Protein AF-A0A8C0MJN9-F1 (afdb_monomer_lite)

pLDDT: mean 76.82, std 21.68, range [37.12, 98.69]

Radius of gyration: 28.92 Å; chains: 1; bounding box: 82×51×71 Å

Secondary structure (DSSP, 8-state):
--------HHHHHHHHHHHTSPPPP--PPP-HHHHHHHHHHHHHHHHHHHTTS-GGGTT-HHHHHHHHHHHHHHHHHHHHHTT--SS-HHHHHHHHHHHHHHHTT---------PPPGGGS--GGGTTTS------TTGGGGSSSS---GGGS--

Structure (mmCIF, N/CA/C/O backbone):
data_AF-A0A8C0MJN9-F1
#
_entry.id   AF-A0A8C0MJN9-F1
#
loop_
_atom_site.group_PDB
_atom_site.id
_atom_site.type_symbol
_atom_site.label_atom_id
_atom_site.label_alt_id
_atom_site.label_comp_id
_atom_site.label_asym_id
_atom_site.label_entity_id
_atom_site.label_seq_id
_atom_site.pdbx_PDB_ins_code
_atom_site.Cartn_x
_atom_site.Cartn_y
_atom_site.Cartn_z
_atom_site.occupancy
_atom_site.B_iso_or_equiv
_atom_site.auth_seq_id
_atom_site.auth_comp_id
_atom_site.auth_asym_id
_atom_site.auth_atom_id
_atom_site.pdbx_PDB_model_num
ATOM 1 N N . MET A 1 1 ? 64.919 -39.492 -35.666 1.00 37.38 1 MET A N 1
ATOM 2 C CA . MET A 1 1 ? 64.747 -38.328 -34.770 1.00 37.38 1 MET A CA 1
ATOM 3 C C . MET A 1 1 ? 63.284 -37.922 -34.816 1.00 37.38 1 MET A C 1
ATOM 5 O O . MET A 1 1 ? 62.863 -37.185 -35.697 1.00 37.38 1 MET A O 1
ATOM 9 N N . GLU A 1 2 ? 62.494 -38.512 -33.925 1.00 49.84 2 GLU A N 1
ATOM 10 C CA . GLU A 1 2 ? 61.112 -38.120 -33.664 1.00 49.84 2 GLU A CA 1
ATOM 11 C C . GLU A 1 2 ? 61.082 -36.823 -32.857 1.00 49.84 2 GLU A C 1
ATOM 13 O O . GLU A 1 2 ? 61.881 -36.653 -31.942 1.00 49.84 2 GLU A O 1
ATOM 18 N N . THR A 1 3 ? 60.154 -35.924 -33.192 1.00 37.12 3 THR A N 1
ATOM 19 C CA . THR A 1 3 ? 59.272 -35.203 -32.247 1.00 37.12 3 THR A CA 1
ATOM 20 C C . THR A 1 3 ? 58.456 -34.166 -33.022 1.00 37.12 3 THR A C 1
ATOM 22 O O . THR A 1 3 ? 58.777 -32.985 -33.118 1.00 37.12 3 THR A O 1
ATOM 25 N N . ARG A 1 4 ? 57.335 -34.609 -33.601 1.00 48.91 4 ARG A N 1
ATOM 26 C CA . ARG A 1 4 ? 56.307 -33.704 -34.130 1.00 48.91 4 ARG A CA 1
ATOM 27 C C . ARG A 1 4 ? 55.485 -33.207 -32.939 1.00 48.91 4 ARG A C 1
ATOM 29 O O . ARG A 1 4 ? 54.575 -33.893 -32.481 1.00 48.91 4 ARG A O 1
ATOM 36 N N . ALA A 1 5 ? 55.808 -32.025 -32.419 1.00 54.06 5 ALA A N 1
ATOM 37 C CA . ALA A 1 5 ? 55.054 -31.363 -31.353 1.00 54.06 5 ALA A CA 1
ATOM 38 C C . ALA A 1 5 ? 53.678 -30.881 -31.862 1.00 54.06 5 ALA A C 1
ATOM 40 O O . ALA A 1 5 ? 53.431 -29.696 -32.075 1.00 54.06 5 ALA A O 1
ATOM 41 N N . ARG A 1 6 ? 52.752 -31.818 -32.091 1.00 58.34 6 ARG A N 1
ATOM 42 C CA . ARG A 1 6 ? 51.366 -31.544 -32.486 1.00 58.34 6 ARG A CA 1
ATOM 43 C C . ARG A 1 6 ? 50.487 -31.482 -31.243 1.00 58.34 6 ARG A C 1
ATOM 45 O O . ARG A 1 6 ? 49.785 -32.429 -30.916 1.00 58.34 6 ARG A O 1
ATOM 52 N N . ARG A 1 7 ? 50.533 -30.357 -30.526 1.00 60.50 7 ARG A N 1
ATOM 53 C CA . ARG A 1 7 ? 49.698 -30.146 -29.331 1.00 60.50 7 ARG A CA 1
ATOM 54 C C . ARG A 1 7 ? 49.190 -28.700 -29.226 1.00 60.50 7 ARG A C 1
ATOM 56 O O . ARG A 1 7 ? 49.463 -28.013 -28.256 1.00 60.50 7 ARG A O 1
ATOM 63 N N . ARG A 1 8 ? 48.481 -28.210 -30.254 1.00 58.69 8 ARG A N 1
ATOM 64 C CA . ARG A 1 8 ? 47.749 -26.917 -30.235 1.00 58.69 8 ARG A CA 1
ATOM 65 C C . ARG A 1 8 ? 46.350 -26.864 -30.909 1.00 58.69 8 ARG A C 1
ATOM 67 O O . ARG A 1 8 ? 45.824 -25.761 -31.004 1.00 58.69 8 ARG A O 1
ATOM 74 N N . PRO A 1 9 ? 45.685 -27.957 -31.354 1.00 53.69 9 PRO A N 1
ATOM 75 C CA . PRO A 1 9 ? 44.275 -27.856 -31.763 1.00 53.69 9 PRO A CA 1
ATOM 76 C C . PRO A 1 9 ? 43.314 -27.895 -30.561 1.00 53.69 9 PRO A C 1
ATOM 78 O O . PRO A 1 9 ? 42.281 -27.238 -30.583 1.00 53.69 9 PRO A O 1
ATOM 81 N N . GLN A 1 10 ? 43.696 -28.591 -29.482 1.00 59.84 10 GLN A N 1
ATOM 82 C CA . GLN A 1 10 ? 42.849 -28.786 -28.299 1.00 59.84 10 GLN A CA 1
ATOM 83 C C . GLN A 1 10 ? 42.619 -27.492 -27.502 1.00 59.84 10 GLN A C 1
ATOM 85 O O . GLN A 1 10 ? 41.518 -27.251 -27.030 1.00 59.84 10 GLN A O 1
ATOM 90 N N . LEU A 1 11 ? 43.632 -26.620 -27.400 1.00 59.84 11 LEU A N 1
ATOM 91 C CA . LEU A 1 11 ? 43.526 -25.363 -26.645 1.00 59.84 11 LEU A CA 1
ATOM 92 C C . LEU A 1 11 ? 42.621 -24.335 -27.346 1.00 59.84 11 LEU A C 1
ATOM 94 O O . LEU A 1 11 ? 41.894 -23.604 -26.686 1.00 59.84 11 LEU A O 1
ATOM 98 N N . ARG A 1 12 ? 42.642 -24.299 -28.687 1.00 62.81 12 ARG A N 1
ATOM 99 C CA . ARG A 1 12 ? 41.758 -23.433 -29.486 1.00 62.81 12 ARG A CA 1
ATOM 100 C C . ARG A 1 12 ? 40.309 -23.901 -29.433 1.00 62.81 12 ARG A C 1
ATOM 102 O O . ARG A 1 12 ? 39.418 -23.068 -29.336 1.00 62.81 12 ARG A O 1
ATOM 109 N N . LEU A 1 13 ? 40.090 -25.215 -29.461 1.00 64.81 13 LEU A N 1
ATOM 110 C CA . LEU A 1 13 ? 38.762 -25.799 -29.307 1.00 64.81 13 LEU A CA 1
ATOM 111 C C . LEU A 1 13 ? 38.214 -25.542 -27.893 1.00 64.81 13 LEU A C 1
ATOM 113 O O . LEU A 1 13 ? 37.076 -25.116 -27.755 1.00 64.81 13 LEU A O 1
ATOM 117 N N . LEU A 1 14 ? 39.052 -25.682 -26.859 1.00 65.00 14 LEU A N 1
ATOM 118 C CA . LEU A 1 14 ? 38.694 -25.372 -25.472 1.00 65.00 14 LEU A CA 1
ATOM 119 C C . LEU A 1 14 ? 38.363 -23.881 -25.264 1.00 65.00 14 LEU A C 1
ATOM 121 O O . LEU A 1 14 ? 37.389 -23.570 -24.586 1.00 65.00 14 LEU A O 1
ATOM 125 N N . LEU A 1 15 ? 39.115 -22.963 -25.889 1.00 64.75 15 LEU A N 1
ATOM 126 C CA . LEU A 1 15 ? 38.802 -21.525 -25.876 1.00 64.75 15 LEU A CA 1
ATOM 127 C C . LEU A 1 15 ? 37.474 -21.208 -26.582 1.00 64.75 15 LEU A C 1
ATOM 129 O O . LEU A 1 15 ? 36.714 -20.378 -26.092 1.00 64.75 15 LEU A O 1
ATOM 133 N N . LEU A 1 16 ? 37.181 -21.864 -27.713 1.00 65.44 16 LEU A N 1
ATOM 134 C CA . LEU A 1 16 ? 35.896 -21.710 -28.403 1.00 65.44 16 LEU A CA 1
ATOM 135 C C . LEU A 1 16 ? 34.726 -22.258 -27.573 1.00 65.44 16 LEU A C 1
ATOM 137 O O . LEU A 1 16 ? 33.667 -21.642 -27.559 1.00 65.44 16 LEU A O 1
ATOM 141 N N . LEU A 1 17 ? 34.907 -23.377 -26.864 1.00 62.69 17 LEU A N 1
ATOM 142 C CA . LEU A 1 17 ? 33.886 -23.930 -25.968 1.00 62.69 17 LEU A CA 1
ATOM 143 C C . LEU A 1 17 ? 33.627 -23.037 -24.742 1.00 62.69 17 LEU A C 1
ATOM 145 O O . LEU A 1 17 ? 32.478 -22.906 -24.331 1.00 62.69 17 LEU A O 1
ATOM 149 N N . LEU A 1 18 ? 34.656 -22.382 -24.189 1.00 63.19 18 LEU A N 1
ATOM 150 C CA . LEU A 1 18 ? 34.503 -21.421 -23.086 1.00 63.19 18 LEU A CA 1
ATOM 151 C C . LEU A 1 18 ? 33.725 -20.161 -23.503 1.00 63.19 18 LEU A C 1
ATOM 153 O O . LEU A 1 18 ? 32.953 -19.638 -22.706 1.00 63.19 18 LEU A O 1
ATOM 157 N N . LEU A 1 19 ? 33.874 -19.707 -24.754 1.00 61.28 19 LEU A N 1
ATOM 158 C CA . LEU A 1 19 ? 33.119 -18.575 -25.316 1.00 61.28 19 LEU A CA 1
ATOM 159 C C . LEU A 1 19 ? 31.638 -18.899 -25.592 1.00 61.28 19 LEU A C 1
ATOM 161 O O . LEU A 1 19 ? 30.836 -17.983 -25.753 1.00 61.28 19 LEU A O 1
ATOM 165 N N . LEU A 1 20 ? 31.274 -20.185 -25.648 1.00 63.22 20 LEU A N 1
ATOM 166 C CA . LEU A 1 20 ? 29.899 -20.667 -25.826 1.00 63.22 20 LEU A CA 1
ATOM 167 C C . LEU A 1 20 ? 29.205 -20.991 -24.489 1.00 63.22 20 LEU A C 1
ATOM 169 O O . LEU A 1 20 ? 28.032 -21.365 -24.489 1.00 63.22 20 LEU A O 1
ATOM 173 N N . CYS A 1 21 ? 29.904 -20.844 -23.355 1.00 57.50 21 CYS A N 1
ATOM 174 C CA . CYS A 1 21 ? 29.300 -20.945 -22.032 1.00 57.50 21 CYS A CA 1
ATOM 175 C C . CYS A 1 21 ? 28.378 -19.734 -21.839 1.00 57.50 21 CYS A C 1
ATOM 177 O O . CYS A 1 21 ? 28.831 -18.591 -21.795 1.00 57.50 21 CYS A O 1
ATOM 179 N N . GLY A 1 22 ? 27.074 -20.009 -21.847 1.00 61.50 22 GLY A N 1
ATOM 180 C CA . GLY A 1 22 ? 26.010 -19.032 -22.007 1.00 61.50 22 GLY A CA 1
ATOM 181 C C . GLY A 1 22 ? 26.147 -17.816 -21.100 1.00 61.50 22 GLY A C 1
ATOM 182 O O . GLY A 1 22 ? 26.332 -17.931 -19.889 1.00 61.50 22 GLY A O 1
ATOM 183 N N . GLY A 1 23 ? 25.974 -16.633 -21.691 1.00 61.66 23 GLY A N 1
ATOM 184 C CA . GLY A 1 23 ? 25.566 -15.488 -20.892 1.00 61.66 23 GLY A CA 1
ATOM 185 C C . GLY A 1 23 ? 24.319 -15.873 -20.094 1.00 61.66 23 GLY A C 1
ATOM 186 O O . GLY A 1 23 ? 23.414 -16.497 -20.657 1.00 61.66 23 GLY A O 1
ATOM 187 N N . CYS A 1 24 ? 24.274 -15.514 -18.801 1.00 56.09 24 CYS A N 1
ATOM 188 C CA . CYS A 1 24 ? 23.013 -15.503 -18.049 1.00 56.09 24 CYS A CA 1
ATOM 189 C C . CYS A 1 24 ? 22.023 -14.750 -18.966 1.00 56.09 24 CYS A C 1
ATOM 191 O O . CYS A 1 24 ? 22.385 -13.674 -19.473 1.00 56.09 24 CYS A O 1
ATOM 193 N N . PRO A 1 25 ? 20.859 -15.338 -19.320 1.00 56.25 25 PRO A N 1
ATOM 194 C CA . PRO A 1 25 ? 19.873 -14.625 -20.116 1.00 56.25 25 PRO A CA 1
ATOM 195 C C . PRO A 1 25 ? 19.691 -13.272 -19.448 1.00 56.25 25 PRO A C 1
ATOM 197 O O . PRO A 1 25 ? 19.588 -13.207 -18.223 1.00 56.25 25 PRO A O 1
ATOM 200 N N . ARG A 1 26 ? 19.750 -12.189 -20.233 1.00 54.91 26 ARG A N 1
ATOM 201 C CA . ARG A 1 26 ? 19.430 -10.865 -19.708 1.00 54.91 26 ARG A CA 1
ATOM 202 C C . ARG A 1 26 ? 18.099 -11.031 -18.987 1.00 54.91 26 ARG A C 1
ATOM 204 O O . ARG A 1 26 ? 17.097 -11.291 -19.652 1.00 54.91 26 ARG A O 1
ATOM 211 N N . VAL A 1 27 ? 18.103 -10.923 -17.656 1.00 61.47 27 VAL A N 1
ATOM 212 C CA . VAL A 1 27 ? 16.896 -10.565 -16.922 1.00 61.47 27 VAL A CA 1
ATOM 213 C C . VAL A 1 27 ? 16.366 -9.376 -17.705 1.00 61.47 27 VAL A C 1
ATOM 215 O O . VAL A 1 27 ? 17.074 -8.375 -17.858 1.00 61.47 27 VAL A O 1
ATOM 218 N N . GLY A 1 28 ? 15.207 -9.538 -18.349 1.00 63.34 28 GLY A N 1
ATOM 219 C CA . GLY A 1 28 ? 14.510 -8.391 -18.906 1.00 63.34 28 GLY A CA 1
ATOM 220 C C . GLY A 1 28 ? 14.421 -7.402 -17.756 1.00 63.34 28 GLY A C 1
ATOM 221 O O . GLY A 1 28 ? 13.911 -7.768 -16.702 1.00 63.34 28 GLY A O 1
ATOM 222 N N . GLY A 1 29 ? 15.069 -6.245 -17.899 1.00 79.25 29 GLY A N 1
ATOM 223 C CA . GLY A 1 29 ? 15.250 -5.339 -16.772 1.00 79.25 29 GLY A CA 1
ATOM 224 C C . GLY A 1 29 ? 13.909 -4.989 -16.132 1.00 79.25 29 GLY A C 1
ATOM 225 O O . GLY A 1 29 ? 12.883 -4.953 -16.814 1.00 79.25 29 GLY A O 1
ATOM 226 N N . CYS A 1 30 ? 13.934 -4.709 -14.833 1.00 91.38 30 CYS A N 1
ATOM 227 C CA . CYS A 1 30 ? 12.792 -4.139 -14.132 1.00 91.38 30 CYS A CA 1
ATOM 228 C C . CYS A 1 30 ? 12.361 -2.843 -14.833 1.00 91.38 30 CYS A C 1
ATOM 230 O O . CYS A 1 30 ? 13.140 -1.894 -14.944 1.00 91.38 30 CYS A O 1
ATOM 232 N N . ASN A 1 31 ? 11.128 -2.810 -15.343 1.00 95.25 31 ASN A N 1
ATOM 233 C CA . ASN A 1 31 ? 10.556 -1.604 -15.933 1.00 95.25 31 ASN A CA 1
ATOM 234 C C . ASN A 1 31 ? 9.835 -0.796 -14.847 1.00 95.25 31 ASN A C 1
ATOM 236 O O . ASN A 1 31 ? 8.618 -0.894 -14.681 1.00 95.25 31 ASN A O 1
ATOM 240 N N . GLU A 1 32 ? 10.608 -0.000 -14.108 1.00 95.06 32 GLU A N 1
ATOM 241 C CA . GLU A 1 32 ? 10.143 0.820 -12.982 1.00 95.06 32 GLU A CA 1
ATOM 242 C C . GLU A 1 32 ? 9.038 1.810 -13.372 1.00 95.06 32 GLU A C 1
ATOM 244 O O . GLU A 1 32 ? 8.053 1.963 -12.650 1.00 95.06 32 GLU A O 1
ATOM 249 N N . THR A 1 33 ? 9.148 2.447 -14.543 1.00 97.19 33 THR A N 1
ATOM 250 C CA . THR A 1 33 ? 8.115 3.365 -15.047 1.00 97.19 33 THR A CA 1
ATOM 251 C C . THR A 1 33 ? 6.792 2.634 -15.232 1.00 97.19 33 THR A C 1
ATOM 253 O O . THR A 1 33 ? 5.759 3.069 -14.727 1.00 97.19 33 THR A O 1
ATOM 256 N N . ARG A 1 34 ? 6.825 1.466 -15.881 1.00 96.69 34 ARG A N 1
ATOM 257 C CA . ARG A 1 34 ? 5.633 0.639 -16.069 1.00 96.69 34 ARG A CA 1
ATOM 258 C C . ARG A 1 34 ? 5.108 0.094 -14.743 1.00 96.69 34 ARG A C 1
ATOM 260 O O . ARG A 1 34 ? 3.900 -0.037 -14.588 1.00 96.69 34 ARG A O 1
ATOM 267 N N . MET A 1 35 ? 5.976 -0.189 -13.772 1.00 95.81 35 MET A N 1
ATOM 268 C CA . MET A 1 35 ? 5.557 -0.564 -12.420 1.00 95.81 35 MET A CA 1
ATOM 269 C C . MET A 1 35 ? 4.703 0.539 -11.782 1.00 95.81 35 MET A C 1
ATOM 271 O O . MET A 1 35 ? 3.599 0.271 -11.308 1.00 95.81 35 MET A O 1
ATOM 275 N N . LEU A 1 36 ? 5.180 1.786 -11.827 1.00 96.88 36 LEU A N 1
ATOM 276 C CA . LEU A 1 36 ? 4.472 2.954 -11.295 1.00 96.88 36 LEU A CA 1
ATOM 277 C C . LEU A 1 36 ? 3.134 3.217 -12.000 1.00 96.88 36 LEU A C 1
ATOM 279 O O . LEU A 1 36 ? 2.200 3.692 -11.363 1.00 96.88 36 LEU A O 1
ATOM 283 N N . GLU A 1 37 ? 3.004 2.868 -13.280 1.00 97.56 37 GLU A N 1
ATOM 284 C CA . GLU A 1 37 ? 1.729 2.938 -14.008 1.00 97.56 37 GLU A CA 1
ATOM 285 C C . GLU A 1 37 ? 0.736 1.844 -13.582 1.00 97.56 37 GLU A C 1
ATOM 287 O O . GLU A 1 37 ? -0.480 2.048 -13.621 1.00 97.56 37 GLU A O 1
ATOM 292 N N . LYS A 1 38 ? 1.232 0.667 -13.184 1.00 97.31 38 LYS A N 1
ATOM 293 C CA . LYS A 1 38 ? 0.406 -0.501 -12.842 1.00 97.31 38 LYS A CA 1
ATOM 294 C C . LYS A 1 38 ? -0.095 -0.488 -11.404 1.00 97.31 38 LYS A C 1
ATOM 296 O O . LYS A 1 38 ? -1.277 -0.749 -11.173 1.00 97.31 38 LYS A O 1
ATOM 301 N N . LEU A 1 39 ? 0.772 -0.153 -10.448 1.00 97.94 39 LEU A N 1
ATOM 302 C CA . LEU A 1 39 ? 0.459 -0.164 -9.013 1.00 97.94 39 LEU A CA 1
ATOM 303 C C . LEU A 1 39 ? -0.835 0.594 -8.638 1.00 97.94 39 LEU A C 1
ATOM 305 O O . LEU A 1 39 ? -1.624 0.045 -7.860 1.00 97.94 39 LEU A O 1
ATOM 309 N N . PRO A 1 40 ? -1.147 1.781 -9.208 1.00 98.31 40 PRO A N 1
ATOM 310 C CA . PRO A 1 40 ? -2.379 2.509 -8.901 1.00 98.31 40 PRO A CA 1
ATOM 311 C C . PRO A 1 40 ? -3.667 1.709 -9.128 1.00 98.31 40 PRO A C 1
ATOM 313 O O . PRO A 1 40 ? -4.658 1.945 -8.438 1.00 98.31 40 PRO A O 1
ATOM 316 N N . ARG A 1 41 ? -3.672 0.727 -10.041 1.00 98.06 41 ARG A N 1
ATOM 317 C CA . ARG A 1 41 ? -4.826 -0.160 -10.253 1.00 98.06 41 ARG A CA 1
ATOM 318 C C . ARG A 1 41 ? -5.126 -1.006 -9.014 1.00 98.06 41 ARG A C 1
ATOM 320 O O . ARG A 1 41 ? -6.292 -1.143 -8.652 1.00 98.06 41 ARG A O 1
ATOM 327 N N . CYS A 1 42 ? -4.092 -1.527 -8.354 1.00 98.50 42 CYS A N 1
ATOM 328 C CA . CYS A 1 42 ? -4.230 -2.288 -7.112 1.00 98.50 42 CYS A CA 1
ATOM 329 C C . CYS A 1 42 ? -4.741 -1.396 -5.975 1.00 98.50 42 CYS A C 1
ATOM 331 O O . CYS A 1 42 ? -5.651 -1.784 -5.249 1.00 98.50 42 CYS A O 1
ATOM 333 N N . GLY A 1 43 ? -4.204 -0.176 -5.858 1.00 98.31 43 GLY A N 1
ATOM 334 C CA . GLY A 1 43 ? -4.653 0.793 -4.853 1.00 98.31 43 GLY A CA 1
ATOM 335 C C . GLY A 1 43 ? -6.106 1.225 -5.049 1.00 98.31 43 GLY A C 1
ATOM 336 O O . GLY A 1 43 ? -6.852 1.308 -4.080 1.00 98.31 43 GLY A O 1
ATOM 337 N N . LYS A 1 44 ? -6.543 1.428 -6.299 1.00 98.44 44 LYS A N 1
ATOM 338 C CA . LYS A 1 44 ? -7.946 1.733 -6.607 1.00 98.44 44 LYS A CA 1
ATOM 339 C C . LYS A 1 44 ? -8.876 0.586 -6.207 1.00 98.44 44 LYS A C 1
ATOM 341 O O . LYS A 1 44 ? -9.866 0.826 -5.530 1.00 98.44 44 LYS A O 1
ATOM 346 N N . ALA A 1 45 ? -8.530 -0.652 -6.565 1.00 98.38 45 ALA A N 1
ATOM 347 C CA . ALA A 1 45 ? -9.312 -1.821 -6.166 1.00 98.38 45 ALA A CA 1
ATOM 348 C C . ALA A 1 45 ? -9.383 -1.969 -4.635 1.00 98.38 45 ALA A C 1
ATOM 350 O O . ALA A 1 45 ? -10.439 -2.282 -4.092 1.00 98.38 45 ALA A O 1
ATOM 351 N N . PHE A 1 46 ? -8.279 -1.697 -3.932 1.00 98.50 46 PHE A N 1
ATOM 352 C CA . PHE A 1 46 ? -8.256 -1.665 -2.472 1.00 98.50 46 PHE A CA 1
ATOM 353 C C . PHE A 1 46 ? -9.180 -0.583 -1.902 1.00 98.50 46 PHE A C 1
ATOM 355 O O . PHE A 1 46 ? -9.979 -0.878 -1.018 1.00 98.50 46 PHE A O 1
ATOM 362 N N . ALA A 1 47 ? -9.135 0.637 -2.444 1.00 98.12 47 ALA A N 1
ATOM 363 C CA . ALA A 1 47 ? -10.020 1.728 -2.041 1.00 98.12 47 ALA A CA 1
ATOM 364 C C . ALA A 1 47 ? -11.504 1.365 -2.229 1.00 98.12 47 ALA A C 1
ATOM 366 O O . ALA A 1 47 ? -12.302 1.550 -1.311 1.00 98.12 47 ALA A O 1
ATOM 367 N N . ASP A 1 48 ? -11.861 0.765 -3.368 1.00 98.31 48 ASP A N 1
ATOM 368 C CA . ASP A 1 48 ? -13.227 0.310 -3.657 1.00 98.31 48 ASP A CA 1
ATOM 369 C C . ASP A 1 48 ? -13.711 -0.760 -2.656 1.00 98.31 48 ASP A C 1
ATOM 371 O O . ASP A 1 48 ? -14.893 -0.809 -2.309 1.00 98.31 48 ASP A O 1
ATOM 375 N N . MET A 1 49 ? -12.811 -1.619 -2.164 1.00 97.50 49 MET A N 1
ATOM 376 C CA . MET A 1 49 ? -13.121 -2.583 -1.101 1.00 97.50 49 MET A CA 1
ATOM 377 C C . MET A 1 49 ? -13.233 -1.910 0.271 1.00 97.50 49 MET A C 1
ATOM 379 O O . MET A 1 49 ? -14.178 -2.192 1.005 1.00 97.50 49 MET A O 1
ATOM 383 N N . MET A 1 50 ? -12.331 -0.980 0.594 1.00 97.00 50 MET A N 1
ATOM 384 C CA . MET A 1 50 ? -12.355 -0.226 1.852 1.00 97.00 50 MET A CA 1
ATOM 385 C C . MET A 1 50 ? -13.597 0.656 1.989 1.00 97.00 50 MET A C 1
ATOM 387 O O . MET A 1 50 ? -14.071 0.857 3.101 1.00 97.00 50 MET A O 1
ATOM 391 N N . HIS A 1 51 ? -14.193 1.116 0.886 1.00 95.88 51 HIS A N 1
ATOM 392 C CA . HIS A 1 51 ? -15.477 1.825 0.909 1.00 95.88 51 HIS A CA 1
ATOM 393 C C . HIS A 1 51 ? -16.661 0.969 1.384 1.00 95.88 51 HIS A C 1
ATOM 395 O O . HIS A 1 51 ? -17.700 1.520 1.738 1.00 95.88 51 HIS A O 1
ATOM 401 N N . LYS A 1 52 ? -16.520 -0.362 1.416 1.00 95.69 52 LYS A N 1
ATOM 402 C CA . LYS A 1 52 ? -17.522 -1.281 1.985 1.00 95.69 52 LYS A CA 1
ATOM 403 C C . LYS A 1 52 ? -17.348 -1.481 3.492 1.00 95.69 52 LYS A C 1
ATOM 405 O O . LYS A 1 52 ? -18.208 -2.091 4.118 1.00 95.69 52 LYS A O 1
ATOM 410 N N . VAL A 1 53 ? -16.232 -1.018 4.053 1.00 96.50 53 VAL A N 1
ATOM 411 C CA . VAL A 1 53 ? -15.920 -1.092 5.480 1.00 96.50 53 VAL A CA 1
ATOM 412 C C . VAL A 1 53 ? -16.208 0.269 6.094 1.00 96.50 53 VAL A C 1
ATOM 414 O O . VAL A 1 53 ? -15.689 1.289 5.636 1.00 96.50 53 VAL A O 1
ATOM 417 N N . ASP A 1 54 ? -17.011 0.291 7.153 1.00 96.44 54 ASP A N 1
ATOM 418 C CA . ASP A 1 54 ? -17.293 1.528 7.874 1.00 96.44 54 ASP A CA 1
ATOM 419 C C . ASP A 1 54 ? -16.001 2.181 8.388 1.00 96.44 54 ASP A C 1
ATOM 421 O O . ASP A 1 54 ? -15.101 1.506 8.890 1.00 96.44 54 ASP A O 1
ATOM 425 N N . VAL A 1 55 ? -15.913 3.512 8.319 1.00 94.50 55 VAL A N 1
ATOM 426 C CA . VAL A 1 55 ? -14.684 4.260 8.655 1.00 94.50 55 VAL A CA 1
ATOM 427 C C . VAL A 1 55 ? -14.198 3.984 10.084 1.00 94.50 55 VAL A C 1
ATOM 429 O O . VAL A 1 55 ? -12.999 3.861 10.320 1.00 94.50 55 VAL A O 1
ATOM 432 N N . TRP A 1 56 ? -15.111 3.813 11.046 1.00 93.81 56 TRP A N 1
ATOM 433 C CA . TRP A 1 56 ? -14.753 3.512 12.441 1.00 93.81 56 TRP A CA 1
ATOM 434 C C . TRP A 1 56 ? -14.142 2.113 12.633 1.00 93.81 56 TRP A C 1
ATOM 436 O O . TRP A 1 56 ? -13.582 1.827 13.689 1.00 93.81 56 TRP A O 1
ATOM 446 N N . LYS A 1 57 ? -14.227 1.242 11.622 1.00 95.56 57 LYS A N 1
ATOM 447 C CA . LYS A 1 57 ? -13.649 -0.107 11.610 1.00 95.56 57 LYS A CA 1
ATOM 448 C C . LYS A 1 57 ? -12.299 -0.187 10.904 1.00 95.56 57 LYS A C 1
ATOM 450 O O . LYS A 1 57 ? -11.672 -1.240 10.939 1.00 95.56 57 LYS A O 1
ATOM 455 N N . TRP A 1 58 ? -11.814 0.901 10.303 1.00 95.12 58 TRP A N 1
ATOM 456 C CA . TRP A 1 58 ? -10.551 0.900 9.554 1.00 95.12 58 TRP A CA 1
ATOM 457 C C . TRP A 1 58 ? -9.330 0.532 10.407 1.00 95.12 58 TRP A C 1
ATOM 459 O O . TRP A 1 58 ? -8.340 0.055 9.868 1.00 95.12 58 TRP A O 1
ATOM 469 N N . CYS A 1 59 ? -9.399 0.685 11.731 1.00 94.88 59 CYS A N 1
ATOM 470 C CA . CYS A 1 59 ? -8.318 0.287 12.638 1.00 94.88 59 CYS A CA 1
ATOM 471 C C . CYS A 1 59 ? -8.428 -1.159 13.152 1.00 94.88 59 CYS A C 1
ATOM 473 O O . CYS A 1 59 ? -7.563 -1.604 13.902 1.00 94.88 59 CYS A O 1
ATOM 475 N N . ASN A 1 60 ? -9.467 -1.906 12.767 1.00 94.81 60 ASN A N 1
ATOM 476 C CA . ASN A 1 60 ? -9.604 -3.318 13.104 1.00 94.81 60 ASN A CA 1
ATOM 477 C C . ASN A 1 60 ? -9.140 -4.176 11.924 1.00 94.81 60 ASN A C 1
ATOM 479 O O . ASN A 1 60 ? -9.869 -4.344 10.947 1.00 94.81 60 ASN A O 1
ATOM 483 N N . LEU A 1 61 ? -7.939 -4.750 12.041 1.00 92.94 61 LEU A N 1
ATOM 484 C CA . LEU A 1 61 ? -7.329 -5.576 10.995 1.00 92.94 61 LEU A CA 1
ATOM 485 C C . LEU A 1 61 ? -8.262 -6.694 10.503 1.00 92.94 61 LEU A C 1
ATOM 487 O O . LEU A 1 61 ? -8.316 -6.968 9.306 1.00 92.94 61 LEU A O 1
ATOM 491 N N . SER A 1 62 ? -9.040 -7.298 11.403 1.00 95.94 62 SER A N 1
ATOM 492 C CA . SER A 1 62 ? -9.942 -8.409 11.077 1.00 95.94 62 SER A CA 1
ATOM 493 C C . SER A 1 62 ? -11.047 -8.022 10.088 1.00 95.94 62 SER A C 1
ATOM 495 O O . SER A 1 62 ? -11.556 -8.885 9.380 1.00 95.94 62 SER A O 1
ATOM 497 N N . GLU A 1 63 ? -11.410 -6.739 10.007 1.00 96.94 63 GLU A N 1
ATOM 498 C CA . GLU A 1 63 ? -12.484 -6.257 9.127 1.00 96.94 63 GLU A CA 1
ATOM 499 C C . GLU A 1 63 ? -12.034 -6.137 7.663 1.00 96.94 63 GLU A C 1
ATOM 501 O O . GLU A 1 63 ? -12.871 -6.139 6.762 1.00 96.94 63 GLU A O 1
ATOM 506 N N . PHE A 1 64 ? -10.724 -6.039 7.403 1.00 96.19 64 PHE A N 1
ATOM 507 C CA . PHE A 1 64 ? -10.202 -5.778 6.057 1.00 96.19 64 PHE A CA 1
ATOM 508 C C . PHE A 1 64 ? -8.988 -6.629 5.659 1.00 96.19 64 PHE A C 1
ATOM 510 O O . PHE A 1 64 ? -8.455 -6.435 4.565 1.00 96.19 64 PHE A O 1
ATOM 517 N N . ILE A 1 65 ? -8.556 -7.589 6.486 1.00 97.00 65 ILE A N 1
ATOM 518 C CA . ILE A 1 65 ? -7.361 -8.411 6.224 1.00 97.00 65 ILE A CA 1
ATOM 519 C C . ILE A 1 65 ? -7.393 -9.083 4.844 1.00 97.00 65 ILE A C 1
ATOM 521 O O . ILE A 1 65 ? -6.398 -9.049 4.127 1.00 97.00 65 ILE A O 1
ATOM 525 N N . VAL A 1 66 ? -8.553 -9.593 4.418 1.00 97.56 66 VAL A N 1
ATOM 526 C CA . VAL A 1 66 ? -8.730 -10.232 3.100 1.00 97.56 66 VAL A CA 1
ATOM 527 C C . VAL A 1 66 ? -8.557 -9.224 1.955 1.00 97.56 66 VAL A C 1
ATOM 529 O O . VAL A 1 66 ? -7.974 -9.532 0.916 1.00 97.56 66 VAL A O 1
ATOM 532 N N . TYR A 1 67 ? -9.027 -7.988 2.136 1.00 98.06 67 TYR A N 1
ATOM 533 C CA . TYR A 1 67 ? -8.859 -6.922 1.145 1.00 98.06 67 TYR A CA 1
ATOM 534 C C . TYR A 1 67 ? -7.404 -6.471 1.056 1.00 98.06 67 TYR A C 1
ATOM 536 O O . TYR A 1 67 ? -6.903 -6.202 -0.037 1.00 98.06 67 TYR A O 1
ATOM 544 N N . TYR A 1 68 ? -6.717 -6.424 2.198 1.00 97.94 68 TYR A N 1
ATOM 545 C CA . TYR A 1 68 ? -5.302 -6.093 2.263 1.00 97.94 68 TYR A CA 1
ATOM 546 C C . TYR A 1 68 ? -4.430 -7.184 1.626 1.00 97.94 68 TYR A C 1
ATOM 548 O O . TYR A 1 68 ? -3.534 -6.862 0.853 1.00 97.94 68 TYR A O 1
ATOM 556 N N . GLU A 1 69 ? -4.736 -8.463 1.859 1.00 98.12 69 GLU A N 1
ATOM 557 C CA . GLU A 1 69 ? -4.071 -9.594 1.200 1.00 98.12 69 GLU A CA 1
ATOM 558 C C . GLU A 1 69 ? -4.238 -9.530 -0.325 1.00 98.12 69 GLU A C 1
ATOM 560 O O . GLU A 1 69 ? -3.262 -9.630 -1.075 1.00 98.12 69 GLU A O 1
ATOM 565 N N . SER A 1 70 ? -5.464 -9.285 -0.801 1.00 98.44 70 SER A N 1
ATOM 566 C CA . SER A 1 70 ? -5.729 -9.098 -2.230 1.00 98.44 70 SER A CA 1
ATOM 567 C C . SER A 1 70 ? -4.953 -7.911 -2.807 1.00 98.44 70 SER A C 1
ATOM 569 O O . SER A 1 70 ? -4.485 -7.983 -3.946 1.00 98.44 70 SER A O 1
ATOM 571 N N . PHE A 1 71 ? -4.816 -6.824 -2.048 1.00 98.62 71 PHE A N 1
ATOM 572 C CA . PHE A 1 71 ? -4.027 -5.661 -2.435 1.00 98.62 71 PHE A CA 1
ATOM 573 C C . PHE A 1 71 ? -2.541 -6.008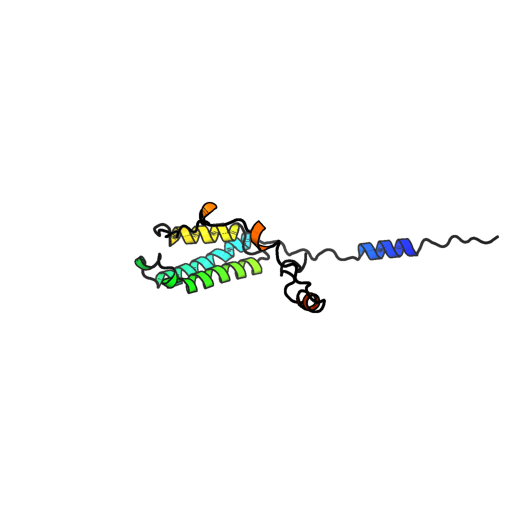 -2.562 1.00 98.62 71 PHE A C 1
ATOM 575 O O . PHE A 1 71 ? -1.950 -5.746 -3.611 1.00 98.62 71 PHE A O 1
ATOM 582 N N . THR A 1 72 ? -1.943 -6.646 -1.553 1.00 98.25 72 THR A N 1
ATOM 583 C CA . THR A 1 72 ? -0.523 -7.020 -1.582 1.00 98.25 72 THR A CA 1
ATOM 584 C C . THR A 1 72 ? -0.221 -8.022 -2.692 1.00 98.25 72 THR A C 1
ATOM 586 O O . THR A 1 72 ? 0.738 -7.817 -3.433 1.00 98.25 72 THR A O 1
ATOM 589 N N . ASN A 1 73 ? -1.087 -9.019 -2.898 1.00 98.62 73 ASN A N 1
ATOM 590 C CA . ASN A 1 73 ? -0.957 -9.994 -3.983 1.00 98.62 73 ASN A CA 1
ATOM 591 C C . ASN A 1 73 ? -1.028 -9.308 -5.361 1.00 98.62 73 ASN A C 1
ATOM 593 O O . ASN A 1 73 ? -0.172 -9.525 -6.213 1.00 98.62 73 ASN A O 1
ATOM 597 N N . CYS A 1 74 ? -1.970 -8.377 -5.555 1.00 98.69 74 CYS A N 1
ATOM 598 C CA . CYS A 1 74 ? -2.018 -7.563 -6.773 1.00 98.69 74 CYS A CA 1
ATOM 599 C C . CYS A 1 74 ? -0.7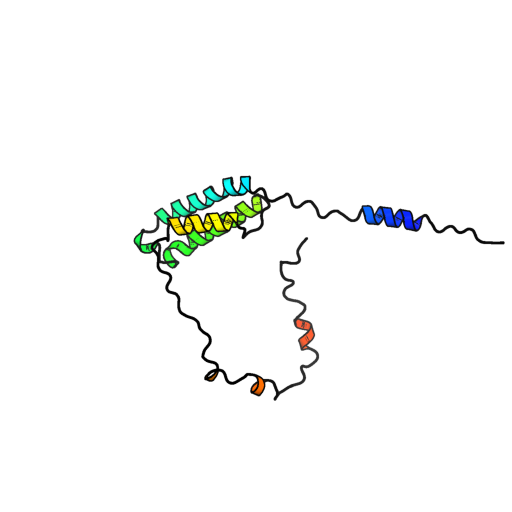02 -6.805 -7.007 1.00 98.69 74 CYS A C 1
ATOM 601 O O . CYS A 1 74 ? -0.186 -6.812 -8.126 1.00 98.69 74 CYS A O 1
ATOM 603 N N . THR A 1 75 ? -0.127 -6.180 -5.968 1.00 98.56 75 THR A N 1
ATOM 604 C CA . THR A 1 75 ? 1.154 -5.469 -6.122 1.00 98.56 75 THR A CA 1
ATOM 605 C C . THR A 1 75 ? 2.299 -6.407 -6.483 1.00 98.56 75 THR A C 1
ATOM 607 O O . THR A 1 75 ? 3.113 -6.047 -7.328 1.00 98.56 75 THR A O 1
ATOM 610 N N . GLU A 1 76 ? 2.352 -7.606 -5.903 1.00 98.38 76 GLU A N 1
ATOM 611 C CA . GLU A 1 76 ? 3.347 -8.629 -6.230 1.00 98.38 76 GLU A CA 1
ATOM 612 C C . GLU A 1 76 ? 3.218 -9.081 -7.688 1.00 98.38 76 GLU A C 1
ATOM 614 O O . GLU A 1 76 ? 4.196 -9.053 -8.437 1.00 98.38 76 GLU A O 1
ATOM 619 N N . VAL A 1 77 ? 2.001 -9.404 -8.132 1.00 98.19 77 VAL A N 1
ATOM 620 C CA . VAL A 1 77 ? 1.723 -9.805 -9.517 1.00 98.19 77 VAL A CA 1
ATOM 621 C C . VAL A 1 77 ? 2.126 -8.711 -10.503 1.00 98.19 77 VAL A C 1
ATOM 623 O O . VAL A 1 77 ? 2.862 -8.991 -11.447 1.00 98.19 77 VAL A O 1
ATOM 626 N N . GLU A 1 78 ? 1.690 -7.465 -10.300 1.00 97.56 78 GLU A N 1
ATOM 627 C CA . GLU A 1 78 ? 2.018 -6.365 -11.217 1.00 97.56 78 GLU A CA 1
ATOM 628 C C . GLU A 1 78 ? 3.528 -6.065 -11.232 1.00 97.56 78 GLU A C 1
ATOM 630 O O . GLU A 1 78 ? 4.071 -5.754 -12.291 1.00 97.56 78 GLU A O 1
ATOM 635 N N . THR A 1 79 ? 4.222 -6.232 -10.099 1.00 96.38 79 THR A N 1
ATOM 636 C CA . THR A 1 79 ? 5.689 -6.103 -9.985 1.00 96.38 79 THR A CA 1
ATOM 637 C C . THR A 1 79 ? 6.409 -7.185 -10.796 1.00 96.38 79 THR A C 1
ATOM 639 O O . THR A 1 79 ? 7.294 -6.881 -11.600 1.00 96.38 79 THR A O 1
ATOM 642 N N . ASN A 1 80 ? 5.969 -8.437 -10.669 1.00 95.44 80 ASN A N 1
ATOM 643 C CA . ASN A 1 80 ? 6.531 -9.569 -11.402 1.00 95.44 80 ASN A CA 1
ATOM 644 C C . ASN A 1 80 ? 6.264 -9.465 -12.917 1.00 95.44 80 ASN A C 1
ATOM 646 O O . ASN A 1 80 ? 7.145 -9.755 -13.726 1.00 95.44 80 ASN A O 1
ATOM 650 N N . VAL A 1 81 ? 5.083 -8.982 -13.325 1.00 94.94 81 VAL A N 1
ATOM 651 C CA . VAL A 1 81 ? 4.703 -8.778 -14.741 1.00 94.94 81 VAL A CA 1
ATOM 652 C C . VAL A 1 81 ? 5.625 -7.790 -15.463 1.00 94.94 81 VAL A C 1
ATOM 654 O O . VAL A 1 81 ? 5.826 -7.900 -16.676 1.00 94.94 81 VAL A O 1
ATOM 657 N N . VAL A 1 82 ? 6.182 -6.814 -14.746 1.00 95.19 82 VAL A N 1
ATOM 658 C CA . VAL A 1 82 ? 7.104 -5.812 -15.304 1.00 95.19 82 VAL A CA 1
ATOM 659 C C . VAL A 1 82 ? 8.581 -6.157 -15.081 1.00 95.19 82 VAL A C 1
ATOM 661 O O . VAL A 1 82 ? 9.445 -5.330 -15.374 1.00 95.19 82 VAL A O 1
ATOM 664 N N . GLY A 1 83 ? 8.876 -7.374 -14.611 1.00 94.69 83 GLY A N 1
ATOM 665 C CA . GLY A 1 83 ? 10.239 -7.880 -14.433 1.00 94.69 83 GLY A CA 1
ATOM 666 C C . GLY A 1 83 ? 10.957 -7.339 -13.196 1.00 94.69 83 GLY A C 1
ATOM 667 O O . GLY A 1 83 ? 12.184 -7.365 -13.142 1.00 94.69 83 GLY A O 1
ATOM 668 N N . CYS A 1 84 ? 10.220 -6.815 -12.219 1.00 94.50 84 CYS A N 1
ATOM 669 C CA . CYS A 1 84 ? 10.771 -6.331 -10.959 1.00 94.50 84 CYS A CA 1
ATOM 670 C C . CYS A 1 84 ? 10.605 -7.399 -9.866 1.00 94.50 84 CYS A C 1
ATOM 672 O O . CYS A 1 84 ? 9.676 -8.200 -9.911 1.00 94.50 84 CYS A O 1
ATOM 674 N N . TYR A 1 85 ? 11.495 -7.407 -8.872 1.00 94.19 85 TYR A N 1
ATOM 675 C CA . TYR A 1 85 ? 11.359 -8.259 -7.685 1.00 94.19 85 TYR A CA 1
ATOM 676 C C . TYR A 1 85 ? 10.385 -7.633 -6.678 1.00 94.19 85 TYR A C 1
ATOM 678 O O . TYR A 1 85 ? 10.335 -6.408 -6.565 1.00 94.19 85 TYR A O 1
ATOM 686 N N . TRP A 1 86 ? 9.648 -8.448 -5.923 1.00 96.06 86 TRP A N 1
ATOM 687 C CA . TRP A 1 86 ? 8.794 -8.002 -4.821 1.00 96.06 86 TRP A CA 1
ATOM 688 C C . TRP A 1 86 ? 9.271 -8.632 -3.497 1.00 96.06 86 TRP A C 1
ATOM 690 O O . TRP A 1 86 ? 9.495 -9.840 -3.464 1.00 96.06 86 TRP A O 1
ATOM 700 N N . PRO A 1 87 ? 9.419 -7.871 -2.397 1.00 96.12 87 PRO A N 1
ATOM 701 C CA . PRO A 1 87 ? 9.208 -6.428 -2.283 1.00 96.12 87 PRO A CA 1
ATOM 702 C C . PRO A 1 87 ? 10.359 -5.597 -2.882 1.00 96.12 87 PRO A C 1
ATOM 704 O O . PRO A 1 87 ? 11.489 -6.060 -3.004 1.00 96.12 87 PRO A O 1
ATOM 707 N N . ASN A 1 88 ? 10.078 -4.332 -3.215 1.00 95.50 88 ASN A N 1
ATOM 708 C CA . ASN A 1 88 ? 11.071 -3.340 -3.652 1.00 95.50 88 ASN A CA 1
ATOM 709 C C . ASN A 1 88 ? 10.691 -1.916 -3.182 1.00 95.50 88 ASN A C 1
ATOM 711 O O . ASN A 1 88 ? 9.560 -1.717 -2.724 1.00 95.50 88 ASN A O 1
ATOM 715 N N . PRO A 1 89 ? 11.583 -0.909 -3.307 1.00 97.12 89 PRO A N 1
ATOM 716 C CA . PRO A 1 89 ? 11.319 0.447 -2.815 1.00 97.12 89 PRO A CA 1
ATOM 717 C C . PRO A 1 89 ? 10.091 1.140 -3.427 1.00 97.12 89 PRO A C 1
ATOM 719 O O . PRO A 1 89 ? 9.410 1.889 -2.725 1.00 97.12 89 PRO A O 1
ATOM 722 N N . LEU A 1 90 ? 9.762 0.880 -4.699 1.00 97.25 90 LEU A N 1
ATOM 723 C CA . LEU A 1 90 ? 8.575 1.455 -5.347 1.00 97.25 90 LEU A CA 1
ATOM 724 C C . LEU A 1 90 ? 7.291 0.867 -4.753 1.00 97.25 90 LEU A C 1
ATOM 726 O O . LEU A 1 90 ? 6.376 1.613 -4.400 1.00 97.25 90 LEU A O 1
ATOM 730 N N . ALA A 1 91 ? 7.247 -0.457 -4.572 1.00 97.50 91 ALA A N 1
ATOM 731 C CA . ALA A 1 91 ? 6.137 -1.129 -3.901 1.00 97.50 91 ALA A CA 1
ATOM 732 C C . ALA A 1 91 ? 6.004 -0.655 -2.446 1.00 97.50 91 ALA A C 1
ATOM 734 O O . ALA A 1 91 ? 4.908 -0.312 -2.011 1.00 97.50 91 ALA A O 1
ATOM 735 N N . GLN A 1 92 ? 7.115 -0.560 -1.710 1.00 98.00 92 GLN A N 1
ATOM 736 C CA . GLN A 1 92 ? 7.125 -0.078 -0.328 1.00 98.00 92 GLN A CA 1
ATOM 737 C C . GLN A 1 92 ? 6.595 1.356 -0.221 1.00 98.00 92 GLN A C 1
ATOM 739 O O . GLN A 1 92 ? 5.758 1.640 0.639 1.00 98.00 92 GLN A O 1
ATOM 744 N N . GLY A 1 93 ? 7.051 2.261 -1.092 1.00 98.38 93 GLY A N 1
ATOM 745 C CA . GLY A 1 93 ? 6.589 3.648 -1.126 1.00 98.38 93 GLY A CA 1
ATOM 746 C C . GLY A 1 93 ? 5.094 3.747 -1.423 1.00 98.38 93 GLY A C 1
ATOM 747 O O . GLY A 1 93 ? 4.371 4.462 -0.728 1.00 98.38 93 GLY A O 1
ATOM 748 N N . PHE A 1 94 ? 4.616 2.969 -2.395 1.00 98.25 94 PHE A N 1
ATOM 749 C CA . PHE A 1 94 ? 3.203 2.906 -2.752 1.00 98.25 94 PHE A CA 1
ATOM 750 C C . PHE A 1 94 ? 2.330 2.367 -1.611 1.00 98.25 94 PHE A C 1
ATOM 752 O O . PHE A 1 94 ? 1.368 3.024 -1.213 1.00 98.25 94 PHE A O 1
ATOM 759 N N . ILE A 1 95 ? 2.702 1.223 -1.029 1.00 98.19 95 ILE A N 1
ATOM 760 C CA . ILE A 1 95 ? 2.004 0.614 0.113 1.00 98.19 95 ILE A CA 1
ATOM 761 C C . ILE A 1 95 ? 1.968 1.597 1.287 1.00 98.19 95 ILE A C 1
ATOM 763 O O . ILE A 1 95 ? 0.908 1.836 1.856 1.00 98.19 95 ILE A O 1
ATOM 767 N N . THR A 1 96 ? 3.088 2.251 1.601 1.00 98.12 96 THR A N 1
ATOM 768 C CA . THR A 1 96 ? 3.145 3.263 2.669 1.00 98.12 96 THR A CA 1
ATOM 769 C C . THR A 1 96 ? 2.203 4.442 2.394 1.00 98.12 96 THR A C 1
ATOM 771 O O . THR A 1 96 ? 1.571 4.956 3.317 1.00 98.12 96 THR A O 1
ATOM 774 N N . GLY A 1 97 ? 2.083 4.880 1.137 1.00 97.94 97 GLY A N 1
ATOM 775 C CA . GLY A 1 97 ? 1.127 5.914 0.733 1.00 97.94 97 GLY A CA 1
ATOM 776 C C . GLY A 1 97 ? -0.322 5.508 1.006 1.00 97.94 97 GLY A C 1
ATOM 777 O O . GLY A 1 97 ? -1.064 6.271 1.623 1.00 97.94 97 GLY A O 1
ATOM 778 N N . VAL A 1 98 ? -0.694 4.280 0.635 1.00 97.69 98 VAL A N 1
ATOM 779 C CA . VAL A 1 98 ? -2.019 3.707 0.930 1.00 97.69 98 VAL A CA 1
ATOM 780 C C . VAL A 1 98 ? -2.255 3.627 2.441 1.00 97.69 98 VAL A C 1
ATOM 782 O O . VAL A 1 98 ? -3.304 4.053 2.919 1.00 97.69 98 VAL A O 1
ATOM 785 N N . HIS A 1 99 ? -1.266 3.175 3.218 1.00 96.50 99 HIS A N 1
ATOM 786 C CA . HIS A 1 99 ? -1.362 3.131 4.684 1.00 96.50 99 HIS A CA 1
ATOM 787 C C . HIS A 1 99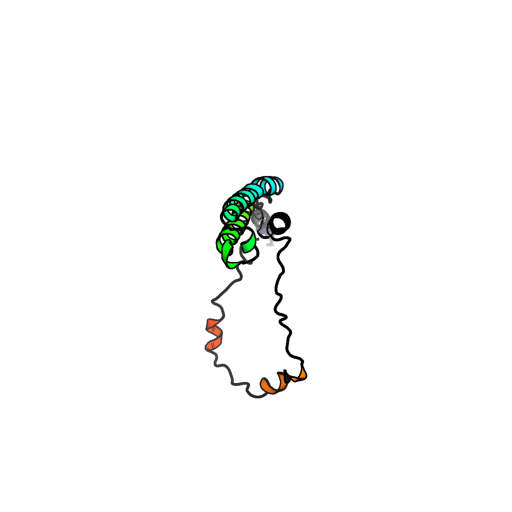 ? -1.665 4.499 5.295 1.00 96.50 99 HIS A C 1
ATOM 789 O O . HIS A 1 99 ? -2.537 4.614 6.150 1.00 96.50 99 HIS A O 1
ATOM 795 N N . ARG A 1 100 ? -0.998 5.559 4.827 1.00 96.50 100 ARG A N 1
ATOM 796 C CA . ARG A 1 100 ? -1.268 6.930 5.291 1.00 96.50 100 ARG A CA 1
ATOM 797 C C . ARG A 1 100 ? -2.668 7.413 4.916 1.00 96.50 100 ARG A C 1
ATOM 799 O O . ARG A 1 100 ? -3.245 8.196 5.657 1.00 96.50 100 ARG A O 1
ATOM 806 N N . GLN A 1 101 ? -3.218 6.966 3.790 1.00 95.75 101 GLN A N 1
ATOM 807 C CA . GLN A 1 101 ? -4.546 7.386 3.347 1.00 95.75 101 GLN A CA 1
ATOM 808 C C . GLN A 1 101 ? -5.671 6.785 4.202 1.00 95.75 101 GLN A C 1
ATOM 810 O O . GLN A 1 101 ? -6.621 7.493 4.529 1.00 95.75 101 GLN A O 1
ATOM 815 N N . PHE A 1 102 ? -5.573 5.504 4.565 1.00 95.62 102 PHE A N 1
ATOM 816 C CA . PHE A 1 102 ? -6.651 4.793 5.265 1.00 95.62 102 PHE A CA 1
ATOM 817 C C . PHE A 1 102 ? -6.416 4.643 6.775 1.00 95.62 102 PHE A C 1
ATOM 819 O O . PHE A 1 102 ? -7.375 4.556 7.531 1.00 95.62 102 PHE A O 1
ATOM 826 N N . PHE A 1 103 ? -5.168 4.644 7.248 1.00 95.44 103 PHE A N 1
ATOM 827 C CA . PHE A 1 103 ? -4.843 4.237 8.624 1.00 95.44 103 PHE A CA 1
ATOM 828 C C . PHE A 1 103 ? -4.072 5.291 9.433 1.00 95.44 103 PHE A C 1
ATOM 830 O O . PHE A 1 103 ? -3.585 4.985 10.518 1.00 95.44 103 PHE A O 1
ATOM 837 N N . ALA A 1 104 ? -3.974 6.542 8.962 1.00 92.94 104 ALA A N 1
ATOM 838 C CA . ALA A 1 104 ? -3.205 7.596 9.646 1.00 92.94 104 ALA A CA 1
ATOM 839 C C . ALA A 1 104 ? -3.638 7.878 11.097 1.00 92.94 104 ALA A C 1
ATOM 841 O O . ALA A 1 104 ? -2.812 8.306 11.898 1.00 92.94 104 ALA A O 1
ATOM 842 N N . ASN A 1 105 ? -4.907 7.632 11.436 1.00 92.25 105 ASN A N 1
ATOM 843 C CA . ASN A 1 105 ? -5.456 7.865 12.777 1.00 92.25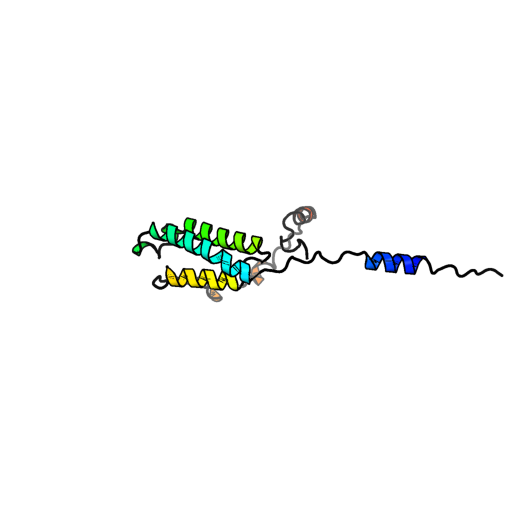 105 ASN A CA 1
ATOM 844 C C . ASN A 1 105 ? -5.540 6.593 13.635 1.00 92.25 105 ASN A C 1
ATOM 846 O O . ASN A 1 105 ? -6.134 6.619 14.711 1.00 92.25 105 ASN A O 1
ATOM 850 N N . CYS A 1 106 ? -4.990 5.472 13.167 1.00 92.44 106 CYS A N 1
ATOM 851 C CA . CYS A 1 106 ? -5.003 4.227 13.920 1.00 92.44 106 CYS A CA 1
ATOM 852 C C . CYS A 1 106 ? -3.806 4.154 14.869 1.00 92.44 106 CYS A C 1
ATOM 854 O O . CYS A 1 106 ? -2.666 4.402 14.477 1.00 92.44 106 CYS A O 1
ATOM 856 N N . THR A 1 107 ? -4.053 3.770 16.120 1.00 89.94 107 THR A N 1
ATOM 857 C CA . THR A 1 107 ? -2.991 3.462 17.080 1.00 89.94 107 THR A CA 1
ATOM 858 C C . THR A 1 107 ? -2.606 1.995 16.968 1.00 89.94 107 THR A C 1
ATOM 860 O O . THR A 1 107 ? -3.470 1.125 16.873 1.00 89.94 107 THR A O 1
ATOM 863 N N . VAL A 1 108 ? -1.307 1.708 17.006 1.00 83.25 108 VAL A N 1
ATOM 864 C CA . VAL A 1 108 ? -0.813 0.331 17.092 1.00 83.25 108 VAL A CA 1
ATOM 865 C C . VAL A 1 108 ? -0.658 -0.003 18.564 1.00 83.25 108 VAL A C 1
ATOM 867 O O . VAL A 1 108 ? 0.201 0.580 19.227 1.00 83.25 108 VAL A O 1
ATOM 870 N N . ASP A 1 109 ? -1.472 -0.928 19.065 1.00 79.25 109 ASP A N 1
ATOM 871 C CA . ASP A 1 109 ? -1.225 -1.519 20.375 1.00 79.25 109 ASP A CA 1
ATOM 872 C C . ASP A 1 109 ? 0.001 -2.430 20.263 1.00 79.25 109 ASP A C 1
ATOM 874 O O . ASP A 1 109 ? -0.030 -3.486 19.625 1.00 79.25 109 ASP A O 1
ATOM 878 N N . ARG A 1 110 ? 1.134 -1.955 20.780 1.00 74.88 110 ARG A N 1
ATOM 879 C CA . ARG A 1 110 ? 2.372 -2.726 20.808 1.00 74.88 110 ARG A CA 1
ATOM 880 C C . ARG A 1 110 ? 2.414 -3.460 22.133 1.00 74.88 110 ARG A C 1
ATOM 882 O O . ARG A 1 110 ? 2.849 -2.901 23.134 1.00 74.88 110 ARG A O 1
ATOM 889 N N . THR A 1 111 ? 2.036 -4.732 22.118 1.00 79.50 111 THR A N 1
ATOM 890 C CA . THR A 1 111 ? 2.436 -5.646 23.187 1.00 79.50 111 THR A CA 1
ATOM 891 C C . THR A 1 111 ? 3.961 -5.656 23.240 1.00 79.50 111 THR A C 1
ATOM 893 O O . THR A 1 111 ? 4.622 -6.036 22.268 1.00 79.50 111 THR A O 1
ATOM 896 N N . HIS A 1 112 ? 4.513 -5.161 24.340 1.00 77.19 112 HIS A N 1
ATOM 897 C CA . HIS A 1 112 ? 5.946 -5.090 24.553 1.00 77.19 112 HIS A CA 1
ATOM 898 C C . HIS A 1 112 ? 6.464 -6.491 24.875 1.00 77.19 112 HIS A C 1
ATOM 900 O O . HIS A 1 112 ? 6.343 -6.970 25.998 1.00 77.19 112 HIS A O 1
ATOM 906 N N . TRP A 1 113 ? 6.963 -7.176 23.849 1.00 80.12 113 TRP A N 1
ATOM 907 C CA . TRP A 1 113 ? 7.677 -8.435 24.007 1.00 80.12 113 TRP A CA 1
ATOM 908 C C . TRP A 1 113 ? 9.139 -8.104 24.292 1.00 80.12 113 TRP A C 1
ATOM 910 O O . TRP A 1 113 ? 9.878 -7.750 23.375 1.00 80.12 113 TRP A O 1
ATOM 920 N N . GLU A 1 114 ? 9.517 -8.159 25.564 1.00 82.31 114 GLU A N 1
ATOM 921 C CA . GLU A 1 114 ? 10.911 -8.111 25.999 1.00 82.31 114 GLU A CA 1
ATOM 922 C C . GLU A 1 114 ? 11.339 -9.496 26.464 1.00 82.31 114 GLU A C 1
ATOM 924 O O . GLU A 1 114 ? 10.531 -10.258 27.008 1.00 82.31 114 GLU A O 1
ATOM 929 N N . ASP A 1 115 ? 12.615 -9.809 26.252 1.00 81.81 115 ASP A N 1
ATOM 930 C CA . ASP A 1 115 ? 13.217 -10.956 26.909 1.00 81.81 115 ASP A CA 1
ATOM 931 C C . ASP A 1 115 ? 13.145 -10.743 28.432 1.00 81.81 115 ASP A C 1
ATOM 933 O O . ASP A 1 115 ? 13.318 -9.617 28.914 1.00 81.81 115 ASP A O 1
ATOM 937 N N . PRO A 1 116 ? 12.858 -11.795 29.216 1.00 81.69 116 PRO A N 1
ATOM 938 C CA . PRO A 1 116 ? 12.899 -11.683 30.664 1.00 81.69 116 PRO A CA 1
ATOM 939 C C . PRO A 1 116 ? 14.318 -11.287 31.114 1.00 81.69 116 PRO A C 1
ATOM 941 O O . PRO A 1 116 ? 15.290 -11.667 30.459 1.00 81.69 116 PRO A O 1
ATOM 944 N N . PRO A 1 117 ? 14.462 -10.549 32.230 1.00 81.75 117 PRO A N 1
ATOM 945 C CA . PRO A 1 117 ? 15.772 -10.161 32.746 1.00 81.75 117 PRO A CA 1
ATOM 946 C C . PRO A 1 117 ? 16.653 -11.393 32.979 1.00 81.75 117 PRO A C 1
ATOM 948 O O . PRO A 1 117 ? 16.152 -12.432 33.408 1.00 81.75 117 PRO A O 1
ATOM 951 N N . ASP A 1 118 ? 17.960 -11.262 32.740 1.00 72.12 118 ASP A N 1
ATOM 952 C CA . ASP A 1 118 ? 18.932 -12.370 32.776 1.00 72.12 118 ASP A CA 1
ATOM 953 C C . ASP A 1 118 ? 18.913 -13.168 34.094 1.00 72.12 118 ASP A C 1
ATOM 955 O O . ASP A 1 118 ? 19.202 -14.359 34.110 1.00 72.12 118 ASP A O 1
ATOM 959 N N . GLU A 1 119 ? 18.483 -12.560 35.205 1.00 67.62 119 GLU A N 1
ATOM 960 C CA . GLU A 1 119 ? 18.312 -13.252 36.492 1.00 67.62 119 GLU A CA 1
ATOM 961 C C . GLU A 1 119 ? 17.212 -14.335 36.477 1.00 67.62 119 GLU A C 1
ATOM 963 O O . GLU A 1 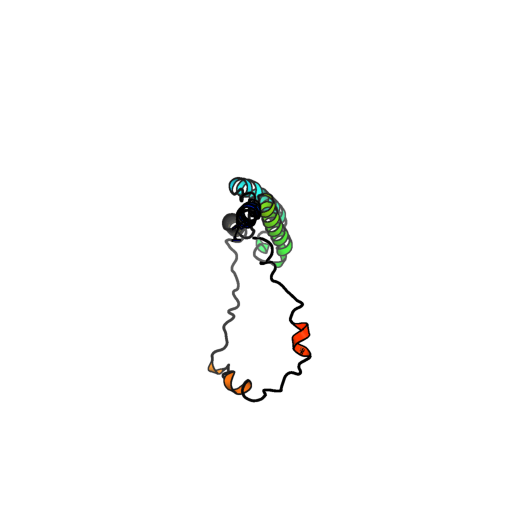119 ? 17.223 -15.246 37.305 1.00 67.62 119 GLU A O 1
ATOM 968 N N . ALA A 1 120 ? 16.271 -14.261 35.531 1.00 63.34 120 ALA A N 1
ATOM 969 C CA . ALA A 1 120 ? 15.234 -15.263 35.286 1.00 63.34 120 ALA A CA 1
ATOM 970 C C . ALA A 1 120 ? 15.625 -16.291 34.204 1.00 63.34 120 ALA A C 1
ATOM 972 O O . ALA A 1 120 ? 14.925 -17.293 34.046 1.00 63.34 120 ALA A O 1
ATOM 973 N N . ASN A 1 121 ? 16.745 -16.078 33.502 1.00 54.31 121 ASN A N 1
ATOM 974 C CA . ASN A 1 121 ? 17.334 -17.007 32.540 1.00 54.31 121 ASN A CA 1
ATOM 975 C C . ASN A 1 121 ? 18.647 -17.570 33.111 1.00 54.31 121 ASN A C 1
ATOM 977 O O . ASN A 1 121 ? 19.724 -17.079 32.775 1.00 54.31 121 ASN A O 1
ATOM 981 N N . PRO A 1 122 ? 18.604 -18.609 33.969 1.00 55.25 122 PRO A N 1
ATOM 982 C CA . PRO A 1 122 ? 19.823 -19.299 34.358 1.00 55.25 122 PRO A CA 1
ATOM 983 C C . PRO A 1 122 ? 20.560 -19.781 33.102 1.00 55.25 122 PRO A C 1
ATOM 985 O O . PRO A 1 122 ? 19.995 -20.464 32.247 1.00 55.25 122 PRO A O 1
ATOM 988 N N . GLU A 1 123 ? 21.821 -19.378 33.010 1.00 56.25 123 GLU A N 1
ATOM 989 C CA . GLU A 1 123 ? 22.747 -19.607 31.906 1.00 56.25 123 GLU A CA 1
ATOM 990 C C . GLU A 1 123 ? 22.656 -21.053 31.349 1.00 56.25 123 GLU A C 1
ATOM 992 O O . GLU A 1 123 ? 22.751 -22.029 32.115 1.00 56.25 123 GLU A O 1
ATOM 997 N N . PRO A 1 124 ? 22.486 -21.235 30.020 1.00 56.09 124 PRO A N 1
ATOM 998 C CA . PRO A 1 124 ? 22.324 -22.555 29.395 1.00 56.09 124 PRO A CA 1
ATOM 999 C C . PRO A 1 124 ? 23.575 -23.446 29.492 1.00 56.09 124 PRO A C 1
ATOM 1001 O O . PRO A 1 124 ? 23.490 -24.661 29.271 1.00 56.09 124 PRO A O 1
ATOM 1004 N N . ASP A 1 125 ? 24.715 -22.879 29.885 1.00 49.53 125 ASP A N 1
ATOM 1005 C CA . ASP A 1 125 ? 26.009 -23.560 30.003 1.00 49.53 125 ASP A CA 1
ATOM 1006 C C . ASP A 1 125 ? 26.014 -24.657 31.081 1.00 49.53 125 ASP A C 1
ATOM 1008 O O . ASP A 1 125 ? 26.837 -25.580 31.067 1.00 49.53 125 ASP A O 1
ATOM 1012 N N . SER A 1 126 ? 25.028 -24.634 31.979 1.00 50.50 126 SER A N 1
ATOM 1013 C CA . SER A 1 126 ? 24.835 -25.688 32.970 1.00 50.50 126 SER A CA 1
ATOM 1014 C C . SER A 1 126 ? 24.026 -26.891 32.466 1.00 50.50 126 SER A C 1
ATOM 1016 O O . SER A 1 126 ? 24.088 -27.940 33.103 1.00 50.50 126 SER A O 1
ATOM 1018 N N . ILE A 1 127 ? 23.299 -26.797 31.344 1.00 55.59 127 ILE A N 1
ATOM 1019 C CA . ILE A 1 127 ? 22.428 -27.879 30.837 1.00 55.59 127 ILE A CA 1
ATOM 1020 C C . ILE A 1 127 ? 23.100 -28.696 29.724 1.00 55.59 127 ILE A C 1
ATOM 1022 O O . ILE A 1 127 ? 22.991 -29.921 29.721 1.00 55.59 127 ILE A O 1
ATOM 1026 N N . TRP A 1 128 ? 23.853 -28.070 28.818 1.00 47.53 128 TRP A N 1
ATOM 1027 C CA . TRP 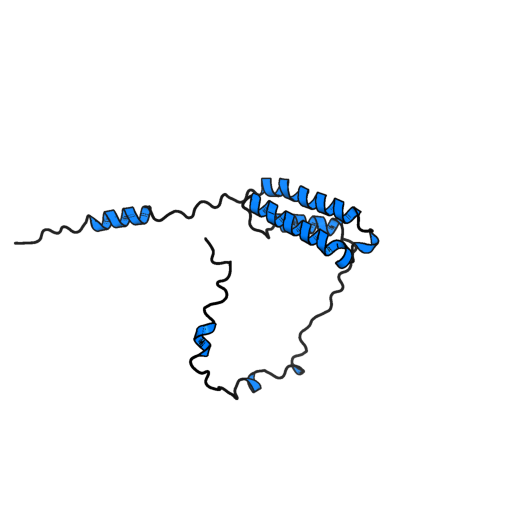A 1 128 ? 24.425 -28.766 27.652 1.00 47.53 128 TRP A CA 1
ATOM 1028 C C . TRP A 1 128 ? 25.708 -29.565 27.923 1.00 47.53 128 TRP A C 1
ATOM 1030 O O . TRP A 1 128 ? 26.136 -30.342 27.072 1.00 47.53 128 TRP A O 1
ATOM 1040 N N . THR A 1 129 ? 26.322 -29.430 29.100 1.00 50.28 129 THR A N 1
ATOM 1041 C CA . THR A 1 129 ? 27.580 -30.128 29.421 1.00 50.28 129 THR A CA 1
ATOM 1042 C C . THR A 1 129 ? 27.392 -31.545 29.967 1.00 50.28 129 THR A C 1
ATOM 1044 O O . THR A 1 129 ? 28.383 -32.255 30.133 1.00 50.28 129 THR A O 1
ATOM 1047 N N . LYS A 1 130 ? 26.155 -31.993 30.245 1.00 52.88 130 LYS A N 1
ATOM 1048 C CA . LYS A 1 130 ? 25.944 -33.222 31.037 1.00 52.88 130 LYS A CA 1
ATOM 1049 C C . LYS A 1 130 ? 25.551 -34.468 30.256 1.00 52.88 130 LYS A C 1
ATOM 1051 O O . LYS A 1 130 ? 25.709 -35.552 30.802 1.00 52.88 130 LYS A O 1
ATOM 1056 N N . GLU A 1 131 ? 25.102 -34.376 29.007 1.00 48.88 131 GLU A N 1
ATOM 1057 C CA . GLU A 1 131 ? 24.631 -35.566 28.282 1.00 48.88 131 GLU A CA 1
ATOM 1058 C C . GLU A 1 131 ? 24.978 -35.515 26.791 1.00 48.88 131 GLU A C 1
ATOM 1060 O O . GLU A 1 131 ? 24.126 -35.368 25.918 1.00 48.88 131 GLU A O 1
ATOM 1065 N N . ALA A 1 132 ? 26.260 -35.712 26.477 1.00 46.19 132 ALA A N 1
ATOM 1066 C CA . ALA A 1 132 ? 26.649 -36.202 25.159 1.00 46.19 132 ALA A CA 1
ATOM 1067 C C . ALA A 1 132 ? 26.237 -37.682 25.038 1.00 46.19 132 ALA A C 1
ATOM 1069 O O . ALA A 1 132 ? 27.059 -38.589 25.158 1.00 46.19 132 ALA A O 1
ATOM 1070 N N . VAL A 1 133 ? 24.943 -37.935 24.833 1.00 53.81 133 VAL A N 1
ATOM 1071 C CA . VAL A 1 133 ? 24.459 -39.240 24.373 1.00 53.81 133 VAL A CA 1
ATOM 1072 C C . VAL A 1 133 ? 24.928 -39.402 22.922 1.00 53.81 133 VAL A C 1
ATOM 1074 O O . VAL A 1 133 ? 24.596 -38.556 22.088 1.00 53.81 133 VAL A O 1
ATOM 1077 N N . PRO A 1 134 ? 25.702 -40.446 22.575 1.00 45.00 134 PRO A N 1
ATOM 1078 C CA . PRO A 1 134 ? 26.168 -40.630 21.207 1.00 45.00 134 PRO A CA 1
ATOM 1079 C C . PRO A 1 134 ? 24.972 -40.810 20.266 1.00 45.00 134 PRO A C 1
ATOM 1081 O O . PRO A 1 134 ? 24.243 -41.800 20.350 1.00 45.00 134 PRO A O 1
ATOM 1084 N N . LEU A 1 135 ? 24.761 -39.856 19.357 1.00 43.59 135 LEU A N 1
ATOM 1085 C CA . LEU A 1 135 ? 23.782 -40.004 18.284 1.00 43.59 135 LEU A CA 1
ATOM 1086 C C . LEU A 1 135 ? 24.202 -41.182 17.397 1.00 43.59 135 LEU A C 1
ATOM 1088 O O . LEU A 1 135 ? 25.283 -41.181 16.808 1.00 43.59 135 LEU A O 1
ATOM 1092 N N . SER A 1 136 ? 23.339 -42.195 17.306 1.00 48.66 136 SER A N 1
ATOM 1093 C CA . SER A 1 136 ? 23.519 -43.303 16.367 1.00 48.66 136 SER A CA 1
ATOM 1094 C C . SER A 1 136 ? 23.597 -42.774 14.928 1.00 48.66 136 SER A C 1
ATOM 1096 O O . SER A 1 136 ? 22.880 -41.845 14.551 1.00 48.66 136 SER A O 1
ATOM 1098 N N . SER A 1 137 ? 24.429 -43.406 14.105 1.00 49.69 137 SER A N 1
ATOM 1099 C CA . SER A 1 137 ? 24.721 -43.052 12.706 1.00 49.69 137 SER A CA 1
ATOM 1100 C C . SER A 1 137 ? 23.511 -43.027 11.753 1.00 49.69 137 SER A C 1
ATOM 1102 O O . SER A 1 137 ? 23.651 -42.647 10.594 1.00 49.69 137 SER A O 1
ATOM 1104 N N . SER A 1 138 ? 22.315 -43.405 12.213 1.00 48.69 138 SER A N 1
ATOM 1105 C CA . SER A 1 138 ? 21.098 -43.468 11.394 1.00 48.69 138 SER A CA 1
ATOM 1106 C C . SER A 1 138 ? 20.370 -42.122 11.239 1.00 48.69 138 SER A C 1
ATOM 1108 O O . SER A 1 138 ? 19.641 -41.926 10.265 1.00 48.69 138 SER A O 1
ATOM 1110 N N . SER A 1 139 ? 20.595 -41.162 12.144 1.00 45.19 139 SER A N 1
ATOM 1111 C CA . SER A 1 139 ? 19.862 -39.884 12.176 1.00 45.19 139 SER A CA 1
ATOM 1112 C C . SER A 1 139 ? 20.379 -38.843 11.175 1.00 45.19 139 SER A C 1
ATOM 1114 O O . SER A 1 139 ? 19.651 -37.922 10.808 1.00 45.19 139 SER A O 1
ATOM 1116 N N . GLN A 1 140 ? 21.622 -38.983 10.703 1.00 43.81 140 GLN A N 1
ATOM 1117 C CA . GLN A 1 140 ? 22.236 -38.040 9.755 1.00 43.81 140 GLN A CA 1
ATOM 1118 C C . GLN A 1 140 ? 21.673 -38.160 8.332 1.00 43.81 140 GLN A C 1
ATOM 1120 O O . GLN A 1 140 ? 21.732 -37.200 7.571 1.00 43.81 140 GLN A O 1
ATOM 1125 N N . ALA A 1 141 ? 21.033 -39.280 7.985 1.00 43.16 141 ALA A N 1
ATOM 1126 C CA . ALA A 1 141 ? 20.518 -39.515 6.636 1.00 43.16 141 ALA A CA 1
ATOM 1127 C C . ALA A 1 141 ? 19.172 -38.822 6.324 1.00 43.16 141 ALA A C 1
ATOM 1129 O O . ALA A 1 141 ? 18.684 -38.935 5.203 1.00 43.16 141 ALA A O 1
ATOM 1130 N N . ARG A 1 142 ? 18.542 -38.115 7.279 1.00 45.53 142 ARG A N 1
ATOM 1131 C CA . ARG A 1 142 ? 17.211 -37.492 7.082 1.00 45.53 142 ARG A CA 1
ATOM 1132 C C . ARG A 1 142 ? 17.214 -35.957 7.059 1.00 45.53 142 ARG A C 1
ATOM 1134 O O . ARG A 1 142 ? 16.173 -35.361 6.810 1.00 45.53 142 ARG A O 1
ATOM 1141 N N . TYR A 1 143 ? 18.363 -35.308 7.252 1.00 38.34 143 TYR A N 1
ATOM 1142 C CA . TYR A 1 143 ? 18.464 -33.838 7.236 1.00 38.34 143 TYR A CA 1
ATOM 1143 C C . TYR A 1 143 ? 18.932 -33.237 5.900 1.00 38.34 143 TYR A C 1
ATOM 1145 O O . TYR A 1 143 ? 18.982 -32.021 5.766 1.00 38.34 143 TYR A O 1
ATOM 1153 N N . GLN A 1 144 ? 19.222 -34.057 4.885 1.00 45.06 144 GLN A N 1
ATOM 1154 C CA . GLN A 1 144 ? 19.646 -33.576 3.560 1.00 45.06 144 GLN A CA 1
ATOM 1155 C C . GLN A 1 144 ? 18.515 -33.484 2.521 1.00 45.06 144 GLN A C 1
ATOM 1157 O O . GLN A 1 144 ? 18.772 -33.084 1.389 1.00 45.06 144 GLN A O 1
ATOM 1162 N N . GLN A 1 145 ? 17.265 -33.800 2.885 1.00 51.78 145 GLN A N 1
ATOM 1163 C CA . GLN A 1 145 ? 16.160 -33.888 1.918 1.00 51.78 145 GLN A CA 1
ATOM 1164 C C . GLN A 1 145 ? 15.119 -32.756 1.979 1.00 51.78 145 GLN A C 1
ATOM 1166 O O . GLN A 1 145 ? 14.214 -32.742 1.148 1.00 51.78 145 GLN A O 1
ATOM 1171 N N . LEU A 1 146 ? 15.202 -31.812 2.921 1.00 49.16 146 LEU A N 1
ATOM 1172 C CA . LEU A 1 146 ? 14.186 -30.765 3.075 1.00 49.16 146 LEU A CA 1
ATOM 1173 C C . LEU A 1 146 ? 14.819 -29.376 3.082 1.00 49.16 146 LEU A C 1
ATOM 1175 O O . LEU A 1 146 ? 15.365 -28.929 4.083 1.00 49.16 146 LEU A O 1
ATOM 1179 N N . GLY A 1 147 ? 14.680 -28.689 1.948 1.00 42.88 147 GLY A N 1
ATOM 1180 C CA . GLY A 1 147 ? 14.781 -27.237 1.887 1.00 42.88 147 GLY A CA 1
ATOM 1181 C C . GLY A 1 147 ? 16.129 -26.704 1.426 1.00 42.88 147 GLY A C 1
ATOM 1182 O O . GLY A 1 147 ? 16.791 -25.976 2.156 1.00 42.88 147 GLY A O 1
ATOM 1183 N N . THR A 1 148 ? 16.495 -26.948 0.164 1.00 46.88 148 THR A N 1
ATOM 1184 C CA . THR A 1 148 ? 17.239 -25.908 -0.560 1.00 46.88 148 THR A CA 1
ATOM 1185 C C . THR A 1 148 ? 16.424 -24.612 -0.467 1.00 46.88 148 THR A C 1
ATOM 1187 O O . THR A 1 148 ? 15.259 -24.624 -0.883 1.00 46.88 148 THR A O 1
ATOM 1190 N N . PRO A 1 149 ? 16.977 -23.514 0.070 1.00 42.91 149 PRO A N 1
ATOM 1191 C CA . PRO A 1 149 ? 16.284 -22.239 0.094 1.00 42.91 149 PRO A CA 1
ATOM 1192 C C . PRO A 1 149 ? 15.925 -21.837 -1.341 1.00 42.91 149 PRO A C 1
ATOM 1194 O O . PRO A 1 149 ? 16.748 -21.970 -2.248 1.00 42.91 149 PRO A O 1
ATOM 1197 N N . MET A 1 150 ? 14.708 -21.331 -1.556 1.00 48.25 150 MET A N 1
ATOM 1198 C CA . MET A 1 150 ? 14.225 -20.886 -2.875 1.00 48.25 150 MET A CA 1
ATOM 1199 C C . MET A 1 150 ? 15.097 -19.766 -3.492 1.00 48.25 150 MET A C 1
ATOM 1201 O O . MET A 1 150 ? 14.977 -19.472 -4.674 1.00 48.25 150 MET A O 1
ATOM 1205 N N . TRP A 1 151 ? 16.037 -19.217 -2.716 1.00 49.31 151 TRP A N 1
ATOM 1206 C CA . TRP A 1 151 ? 17.079 -18.273 -3.124 1.00 49.31 151 TRP A CA 1
ATOM 1207 C C . TRP A 1 151 ? 18.176 -18.871 -4.027 1.00 49.31 151 TRP A C 1
ATOM 1209 O O . TRP A 1 151 ? 18.954 -18.121 -4.599 1.00 49.31 151 TRP A O 1
ATOM 1219 N N . PHE A 1 152 ? 18.240 -20.198 -4.205 1.00 37.53 152 PHE A N 1
ATOM 1220 C CA . PHE A 1 152 ? 19.172 -20.858 -5.139 1.00 37.53 152 PHE A CA 1
ATOM 1221 C C . PHE A 1 152 ? 18.505 -21.295 -6.452 1.00 37.53 152 PHE A C 1
ATOM 1223 O O . PHE A 1 152 ? 18.757 -22.384 -6.973 1.00 37.53 152 PHE A O 1
ATOM 1230 N N . ARG A 1 153 ? 17.648 -20.445 -7.019 1.00 43.38 153 ARG A N 1
ATOM 1231 C CA . ARG A 1 153 ? 17.175 -20.594 -8.400 1.00 43.38 153 ARG A CA 1
ATOM 1232 C C . ARG A 1 153 ? 17.515 -19.342 -9.214 1.00 43.38 153 ARG A C 1
ATOM 1234 O O . ARG A 1 153 ? 16.665 -18.482 -9.368 1.00 43.38 153 ARG A O 1
ATOM 1241 N N . THR A 1 154 ? 18.719 -19.352 -9.807 1.00 40.41 154 THR A N 1
ATOM 1242 C CA . THR A 1 154 ? 19.113 -18.683 -11.080 1.00 40.41 154 THR A CA 1
ATOM 1243 C C . THR A 1 154 ? 18.836 -17.172 -11.183 1.00 40.41 154 THR A C 1
ATOM 1245 O O . THR A 1 154 ? 17.694 -16.792 -11.406 1.00 40.41 154 THR A O 1
ATOM 1248 N N . CYS A 1 155 ? 19.792 -16.240 -11.161 1.00 43.31 155 CYS A N 1
ATOM 1249 C CA . CYS A 1 155 ? 21.255 -16.224 -11.033 1.00 43.31 155 CYS A CA 1
ATOM 1250 C C . CYS A 1 155 ? 21.575 -15.559 -9.664 1.00 43.31 155 CYS A C 1
ATOM 1252 O O . CYS A 1 155 ? 22.607 -15.934 -9.083 1.00 43.31 155 CYS A O 1
#

InterPro domains:
  IPR006985 Receptor activity modifying protein [PF04901] (41-119)
  IPR006985 Receptor activity modifying protein [PTHR14076] (10-119)
  IPR038126 RAMP domain superfamily [G3DSA:1.10.150.510] (27-119)

Organism: Canis lupus familiaris (NCBI:txid9615)

Sequence (155 aa):
METRARRRPQLRLLLLLLLLCGGCPRVGGCNETRMLEKLPRCGKAFADMMHKVDVWKWCNLSEFIVYYESFTNCTEVETNVVGCYWPNPLAQGFITGVHRQFFANCTVDRTHWEDPPDEANPEPDSIWTKEAVPLSSSSQARYQQLGTPMWFRTC

Foldseek 3Di:
DDDDPPDPPVVVVVVVVVVVPDDQPPLQDQPVVQLLVQLVVLLVQLVVVCVVPDLVCLQPCVRCVVSVVSSQVSSCVSRVVRSHHPPDPSSVVSVVVSCCVRPVPHDDPDPDDDDPPCVVVDDCVVPPPPDPPPDPPPVVVPVPPDDPDPVPDGD